Protein AF-0000000081695060 (afdb_homodimer)

Radius of gyration: 15.12 Å; Cα contacts (8 Å, |Δi|>4): 367; chains: 2; bounding box: 28×42×37 Å

Solvent-accessible surface area (backbone atoms only — not comparable to full-atom values): 8354 Å² total; per-residue (Å²): 98,77,45,79,75,47,73,43,48,51,70,69,57,50,51,49,51,51,51,44,47,52,51,22,60,74,72,33,92,47,41,36,54,25,12,39,47,41,23,50,52,42,26,71,74,68,47,67,38,38,29,17,38,20,30,68,44,68,18,58,27,72,67,58,44,89,59,32,32,40,31,33,26,57,56,77,37,33,38,40,40,32,26,33,86,98,78,43,80,75,47,72,42,46,50,70,69,57,49,52,50,52,50,51,42,48,53,51,21,60,75,73,33,91,46,42,36,55,24,12,38,49,40,23,50,52,43,25,70,74,68,48,68,36,39,30,16,39,20,30,66,42,69,17,58,27,73,69,58,45,89,61,32,30,40,32,33,25,56,56,76,37,35,38,39,41,32,27,34,86

Sequence (170 aa):
VTVIKNADMSEEMQQDSVECATQALEKYSIEKGMAAHIKKQFDKKYNPTWHCIVGRNFGSYVTHETKHFIYFYLGQLAILLFKSGVTVIKNADMSEEMQQDSVECATQALEKYSIEKGMAAHIKKQFDKKYNPTWHCIVGRNFGSYVTHETKHFIYFYLGQLAILLFKSG

InterPro domains:
  IPR001372 Dynein light chain, type 1/2 [PF01221] (3-84)
  IPR001372 Dynein light chain, type 1/2 [PTHR11886] (3-84)
  IPR001372 Dynein light chain, type 1/2 [SM01375] (1-84)
  IPR019763 Dynein light chain, type 1/2, conserved site [PS01239] (51-65)
  IPR037177 Dynein light chain superfamily [G3DSA:3.30.740.10] (1-85)
  IPR037177 Dynein light chain superfamily [SSF54648] (3-85)

pLDDT: mean 98.14, std 1.67, range [85.56, 98.94]

Foldseek 3Di:
DKFWPDFQADPVVVVVLVVLLVVLVVVDDDQVSSQVSSQVVCCVVVNDDKGKGKDQDDDDDDDADGNFWTWMDDVRMIMTMGHDD/DKFWPDFQADPVVVVVLVVLLVVLVVPDDDQVSSQVSSQVVCCVVVNDDKGKGKAQDDDDDDDADGNFWTWMDDDRMIMTMGHDD

Organism: Balaenoptera musculus (NCBI:txid9771)

Structure (mmCIF, N/CA/C/O backbone):
data_AF-0000000081695060-model_v1
#
loop_
_entity.id
_entity.type
_entity.pdbx_description
1 polymer 'Dynein light chain'
#
loop_
_atom_site.group_PDB
_atom_site.id
_atom_site.type_symbol
_atom_site.label_atom_id
_atom_site.label_alt_id
_atom_site.label_comp_id
_atom_site.label_asym_id
_atom_site.label_entity_id
_atom_site.label_seq_id
_atom_site.pdbx_PDB_ins_code
_atom_site.Cartn_x
_atom_site.Cartn_y
_atom_site.Cartn_z
_atom_site.occupancy
_atom_site.B_iso_or_equiv
_atom_site.auth_seq_id
_atom_site.auth_comp_id
_atom_site.auth_asym_id
_atom_site.auth_atom_id
_atom_site.pdbx_PDB_model_num
ATOM 1 N N . VAL A 1 1 ? 12.766 17.062 7.227 1 91.56 1 VAL A N 1
ATOM 2 C CA . VAL A 1 1 ? 12.109 17.938 6.254 1 91.56 1 VAL A CA 1
ATOM 3 C C . VAL A 1 1 ? 10.961 17.172 5.582 1 91.56 1 VAL A C 1
ATOM 5 O O . VAL A 1 1 ? 11.125 16.031 5.172 1 91.56 1 VAL A O 1
ATOM 8 N N . THR A 1 2 ? 9.828 17.812 5.605 1 97.62 2 THR A N 1
ATOM 9 C CA . THR A 1 2 ? 8.656 17.219 4.98 1 97.62 2 THR A CA 1
ATOM 10 C C . THR A 1 2 ? 8.5 17.703 3.545 1 97.62 2 THR A C 1
ATOM 12 O O . THR A 1 2 ? 8.578 18.906 3.281 1 97.62 2 THR A O 1
ATOM 15 N N . VAL A 1 3 ? 8.32 16.828 2.67 1 98 3 VAL A N 1
ATOM 16 C CA . VAL A 1 3 ? 8.039 17.156 1.277 1 98 3 VAL A CA 1
ATOM 17 C C . VAL A 1 3 ? 6.801 16.391 0.803 1 98 3 VAL A C 1
ATOM 19 O O . VAL A 1 3 ? 6.84 15.172 0.649 1 98 3 VAL A O 1
ATOM 22 N N . ILE A 1 4 ? 5.797 17.141 0.518 1 98.25 4 ILE A N 1
ATOM 23 C CA . ILE A 1 4 ? 4.594 16.516 -0.027 1 98.25 4 ILE A CA 1
ATOM 24 C C . ILE A 1 4 ? 4.738 16.359 -1.538 1 98.25 4 ILE A C 1
ATOM 26 O O . ILE A 1 4 ? 4.84 17.344 -2.271 1 98.25 4 ILE A O 1
ATOM 30 N N . LYS A 1 5 ? 4.797 15.109 -1.954 1 98.31 5 LYS A N 1
ATOM 31 C CA . LYS A 1 5 ? 4.977 14.828 -3.375 1 98.31 5 LYS A CA 1
ATOM 32 C C . LYS A 1 5 ? 3.645 14.875 -4.117 1 98.31 5 LYS A C 1
ATOM 34 O O . LYS A 1 5 ? 3.576 15.359 -5.246 1 98.31 5 LYS A O 1
ATOM 39 N N . ASN A 1 6 ? 2.617 14.305 -3.576 1 98.38 6 ASN A N 1
ATOM 40 C CA . ASN A 1 6 ? 1.271 14.297 -4.137 1 98.38 6 ASN A CA 1
ATOM 41 C C . ASN A 1 6 ? 0.207 14.25 -3.045 1 98.38 6 ASN A C 1
ATOM 43 O O . ASN A 1 6 ? 0.367 13.539 -2.049 1 98.38 6 ASN A O 1
ATOM 47 N N . ALA A 1 7 ? -0.835 15.086 -3.236 1 98.69 7 ALA A N 1
ATOM 48 C CA . ALA A 1 7 ? -1.932 15.07 -2.273 1 98.69 7 ALA A CA 1
ATOM 49 C C . ALA A 1 7 ? -3.264 15.375 -2.951 1 98.69 7 ALA A C 1
ATOM 51 O O . ALA A 1 7 ? -3.346 16.266 -3.801 1 98.69 7 ALA A O 1
ATOM 52 N N . ASP A 1 8 ? -4.25 14.562 -2.773 1 98.81 8 ASP A N 1
ATOM 53 C CA . ASP A 1 8 ? -5.676 14.836 -2.914 1 98.81 8 ASP A CA 1
ATOM 54 C C . ASP A 1 8 ? -6.387 14.75 -1.564 1 98.81 8 ASP A C 1
ATOM 56 O O . ASP A 1 8 ? -7.027 13.742 -1.257 1 98.81 8 ASP A O 1
ATOM 60 N N . MET A 1 9 ? -6.227 15.789 -0.859 1 98.5 9 MET A N 1
ATOM 61 C CA . MET A 1 9 ? -6.586 15.805 0.556 1 98.5 9 MET A CA 1
ATOM 62 C C . MET A 1 9 ? -6.68 17.234 1.081 1 98.5 9 MET A C 1
ATOM 64 O O . MET A 1 9 ? -5.953 18.125 0.621 1 98.5 9 MET A O 1
ATOM 68 N N . SER A 1 10 ? -7.535 17.516 2.021 1 98.56 10 SER A N 1
ATOM 69 C CA . SER A 1 10 ? -7.613 18.844 2.598 1 98.56 10 SER A CA 1
ATOM 70 C C . SER A 1 10 ? -6.309 19.234 3.287 1 98.56 10 SER A C 1
ATOM 72 O O . SER A 1 10 ? -5.559 18.359 3.738 1 98.56 10 SER A O 1
ATOM 74 N N . GLU A 1 11 ? -6.051 20.547 3.396 1 98.19 11 GLU A N 1
ATOM 75 C CA . GLU A 1 11 ? -4.848 21.031 4.066 1 98.19 11 GLU A CA 1
ATOM 76 C C . GLU A 1 11 ? -4.809 20.578 5.523 1 98.19 11 GLU A C 1
ATOM 78 O O . GLU A 1 11 ? -3.746 20.234 6.043 1 98.19 11 GLU A O 1
ATOM 83 N N . GLU A 1 12 ? -5.887 20.672 6.117 1 98.12 12 GLU A N 1
ATOM 84 C CA . GLU A 1 12 ? -5.969 20.25 7.508 1 98.12 12 GLU A CA 1
ATOM 85 C C . GLU A 1 12 ? -5.602 18.781 7.656 1 98.12 12 GLU A C 1
ATOM 87 O O . GLU A 1 12 ? -4.832 18.406 8.547 1 98.12 12 GLU A O 1
ATOM 92 N N . MET A 1 13 ? -6.125 17.922 6.848 1 98.62 13 MET A N 1
ATOM 93 C CA . MET A 1 13 ? -5.852 16.5 6.898 1 98.62 13 MET A CA 1
ATOM 94 C C . MET A 1 13 ? -4.402 16.203 6.527 1 98.62 13 MET A C 1
ATOM 96 O O . MET A 1 13 ? -3.789 15.281 7.07 1 98.62 13 MET A O 1
ATOM 100 N N . GLN A 1 14 ? -3.844 16.969 5.613 1 98.81 14 GLN A N 1
ATOM 101 C CA . GLN A 1 14 ? -2.43 16.828 5.281 1 98.81 14 GLN A CA 1
ATOM 102 C C . GLN A 1 14 ? -1.549 17.109 6.496 1 98.81 14 GLN A C 1
ATOM 104 O O . GLN A 1 14 ? -0.618 16.344 6.777 1 98.81 14 GLN A O 1
ATOM 109 N N . GLN A 1 15 ? -1.879 18.172 7.176 1 98.62 15 GLN A N 1
ATOM 110 C CA . GLN A 1 15 ? -1.11 18.5 8.367 1 98.62 15 GLN A CA 1
ATOM 111 C C . GLN A 1 15 ? -1.22 17.406 9.414 1 98.62 15 GLN A C 1
ATOM 113 O O . GLN A 1 15 ? -0.231 17.047 10.062 1 98.62 15 GLN A O 1
ATOM 118 N N . ASP A 1 16 ? -2.383 16.922 9.555 1 98.75 16 ASP A N 1
ATOM 119 C CA . ASP A 1 16 ? -2.59 15.805 10.484 1 98.75 16 ASP A CA 1
ATOM 120 C C . ASP A 1 16 ? -1.774 14.586 10.062 1 98.75 16 ASP A C 1
ATOM 122 O O . ASP A 1 16 ? -1.247 13.867 10.914 1 98.75 16 ASP A O 1
ATOM 126 N N . SER A 1 17 ? -1.706 14.273 8.766 1 98.88 17 SER A N 1
ATOM 127 C CA . SER A 1 17 ? -0.93 13.148 8.258 1 98.88 17 SER A CA 1
ATOM 128 C C . SER A 1 17 ? 0.549 13.297 8.602 1 98.88 17 SER A C 1
ATOM 130 O O . SER A 1 17 ? 1.186 12.336 9.047 1 98.88 17 SER A O 1
ATOM 132 N N . VAL A 1 18 ? 1.022 14.523 8.414 1 98.81 18 VAL A N 1
ATOM 133 C CA . VAL A 1 18 ? 2.434 14.789 8.672 1 98.81 18 VAL A CA 1
ATOM 134 C C . VAL A 1 18 ? 2.707 14.68 10.172 1 98.81 18 VAL A C 1
ATOM 136 O O . VAL A 1 18 ? 3.711 14.094 10.586 1 98.81 18 VAL A O 1
ATOM 139 N N . GLU A 1 19 ? 1.856 15.219 10.906 1 98.69 19 GLU A N 1
ATOM 140 C CA . GLU A 1 19 ? 2.025 15.148 12.359 1 98.69 19 GLU A CA 1
ATOM 141 C C . GLU A 1 19 ? 1.979 13.711 12.852 1 98.69 19 GLU A C 1
ATOM 143 O O . GLU A 1 19 ? 2.793 13.305 13.688 1 98.69 19 GLU A O 1
ATOM 148 N N . CYS A 1 20 ? 1.029 12.969 12.422 1 98.69 20 CYS A N 1
ATOM 149 C CA . CYS A 1 20 ? 0.903 11.57 12.812 1 98.69 20 CYS A CA 1
ATOM 150 C C . CYS A 1 20 ? 2.137 10.773 12.398 1 98.69 20 CYS A C 1
ATOM 152 O O . CYS A 1 20 ? 2.613 9.922 13.156 1 98.69 20 CYS A O 1
ATOM 154 N N . ALA A 1 21 ? 2.641 11.023 11.203 1 98.75 21 ALA A N 1
ATOM 155 C CA . ALA A 1 21 ? 3.836 10.336 10.719 1 98.75 21 ALA A CA 1
ATOM 156 C C . ALA A 1 21 ? 5.055 10.695 11.562 1 98.75 21 ALA A C 1
ATOM 158 O O . ALA A 1 21 ? 5.898 9.844 11.836 1 98.75 21 ALA A O 1
ATOM 159 N N . THR A 1 22 ? 5.105 11.969 11.93 1 98.69 22 THR A N 1
ATOM 160 C CA . THR A 1 22 ? 6.199 12.414 12.789 1 98.69 22 THR A CA 1
ATOM 161 C C . THR A 1 22 ? 6.168 11.695 14.133 1 98.69 22 THR A C 1
ATOM 163 O O . THR A 1 22 ? 7.203 11.242 14.625 1 98.69 22 THR A O 1
ATOM 166 N N . GLN A 1 23 ? 5.004 11.547 14.664 1 98.62 23 GLN A N 1
ATOM 167 C CA . GLN A 1 23 ? 4.84 10.805 15.906 1 98.62 23 GLN A CA 1
ATOM 168 C C . GLN A 1 23 ? 5.258 9.344 15.727 1 98.62 23 GLN A C 1
ATOM 170 O O . GLN A 1 23 ? 5.93 8.781 16.594 1 98.62 23 GLN A O 1
ATOM 175 N N . ALA A 1 24 ? 4.852 8.734 14.68 1 98.56 24 ALA A N 1
ATOM 176 C CA . ALA A 1 24 ? 5.191 7.336 14.414 1 98.56 24 ALA A CA 1
ATOM 177 C C . ALA A 1 24 ? 6.699 7.148 14.312 1 98.56 24 ALA A C 1
ATOM 179 O O . ALA A 1 24 ? 7.246 6.168 14.828 1 98.56 24 ALA A O 1
ATOM 180 N N . LEU A 1 25 ? 7.367 8.078 13.641 1 97.12 25 LEU A N 1
ATOM 181 C CA . LEU A 1 25 ? 8.812 8.008 13.469 1 97.12 25 LEU A CA 1
ATOM 182 C C . LEU A 1 25 ? 9.523 8.07 14.82 1 97.12 25 LEU A C 1
ATOM 184 O O . LEU A 1 25 ? 10.562 7.434 15.008 1 97.12 25 LEU A O 1
ATOM 188 N N . GLU A 1 26 ? 8.992 8.828 15.688 1 97.31 26 GLU A N 1
ATOM 189 C CA . GLU A 1 26 ? 9.586 8.984 17.016 1 97.31 26 GLU A CA 1
ATOM 190 C C . GLU A 1 26 ? 9.328 7.762 17.891 1 97.31 26 GLU A C 1
ATOM 192 O O . GLU A 1 26 ? 10.141 7.418 18.75 1 97.31 26 GLU A O 1
ATOM 197 N N . LYS A 1 27 ? 8.281 7.078 17.609 1 98 27 LYS A N 1
ATOM 198 C CA . LYS A 1 27 ? 7.816 6.039 18.516 1 98 27 LYS A CA 1
ATOM 199 C C . LYS A 1 27 ? 8.242 4.656 18.031 1 98 27 LYS A C 1
ATOM 201 O O . LYS A 1 27 ? 8.453 3.75 18.844 1 98 27 LYS A O 1
ATOM 206 N N . TYR A 1 28 ? 8.352 4.473 16.75 1 97.88 28 TYR A N 1
ATOM 207 C CA . TYR A 1 28 ? 8.586 3.143 16.203 1 97.88 28 TYR A CA 1
ATOM 208 C C . TYR A 1 28 ? 9.875 3.107 15.391 1 97.88 28 TYR A C 1
ATOM 210 O O . TYR A 1 28 ? 10.188 4.055 14.664 1 97.88 28 TYR A O 1
ATOM 218 N N . SER A 1 29 ? 10.516 2.004 15.484 1 96.69 29 SER A N 1
ATOM 219 C CA . SER A 1 29 ? 11.773 1.841 14.758 1 96.69 29 SER A CA 1
ATOM 220 C C . SER A 1 29 ? 11.547 1.147 13.414 1 96.69 29 SER A C 1
ATOM 222 O O . SER A 1 29 ? 12.32 1.338 12.477 1 96.69 29 SER A O 1
ATOM 224 N N . ILE A 1 30 ? 10.5 0.367 13.367 1 96.94 30 ILE A N 1
ATOM 225 C CA . ILE A 1 30 ? 10.266 -0.422 12.164 1 96.94 30 ILE A CA 1
ATOM 226 C C . ILE A 1 30 ? 9.156 0.225 11.336 1 96.94 30 ILE A C 1
ATOM 228 O O . ILE A 1 30 ? 8.172 0.721 11.883 1 96.94 30 ILE A O 1
ATOM 232 N N . GLU A 1 31 ? 9.336 0.143 10.047 1 98.25 31 GLU A N 1
ATOM 233 C CA . GLU A 1 31 ? 8.406 0.776 9.117 1 98.25 31 GLU A CA 1
ATOM 234 C C . GLU A 1 31 ? 6.992 0.221 9.289 1 98.25 31 GLU A C 1
ATOM 236 O O . GLU A 1 31 ? 6.016 0.97 9.234 1 98.25 31 GLU A O 1
ATOM 241 N N . LYS A 1 32 ? 6.891 -1.052 9.484 1 98.06 32 LYS A N 1
ATOM 242 C CA . LYS A 1 32 ? 5.582 -1.669 9.664 1 98.06 32 LYS A CA 1
ATOM 243 C C . LYS A 1 32 ? 4.867 -1.092 10.883 1 98.06 32 LYS A C 1
ATOM 245 O O . LYS A 1 32 ? 3.652 -0.885 10.859 1 98.06 32 LYS A O 1
ATOM 250 N N . GLY A 1 33 ? 5.562 -0.924 11.891 1 98.62 33 GLY A N 1
ATOM 251 C CA . GLY A 1 33 ? 4.988 -0.32 13.086 1 98.62 33 GLY A CA 1
ATOM 252 C C . GLY A 1 33 ? 4.531 1.109 12.867 1 98.62 33 GLY A C 1
ATOM 253 O O . GLY A 1 33 ? 3.477 1.512 13.367 1 98.62 33 GLY A O 1
ATOM 254 N N . MET A 1 34 ? 5.328 1.861 12.172 1 98.75 34 MET A N 1
ATOM 255 C CA . MET A 1 34 ? 4.957 3.234 11.844 1 98.75 34 MET A CA 1
ATOM 256 C C . MET A 1 34 ? 3.67 3.266 11.023 1 98.75 34 MET A C 1
ATOM 258 O O . MET A 1 34 ? 2.744 4.016 11.352 1 98.75 34 MET A O 1
ATOM 262 N N . ALA A 1 35 ? 3.633 2.412 10.031 1 98.94 35 ALA A N 1
ATOM 263 C CA . ALA A 1 35 ? 2.453 2.332 9.172 1 98.94 35 ALA A CA 1
ATOM 264 C C . ALA A 1 35 ? 1.211 1.964 9.977 1 98.94 35 ALA A C 1
ATOM 266 O O . ALA A 1 35 ? 0.136 2.529 9.766 1 98.94 35 ALA A O 1
ATOM 267 N N . ALA A 1 36 ? 1.391 1.076 10.883 1 98.88 36 ALA A N 1
ATOM 268 C CA . ALA A 1 36 ? 0.275 0.645 11.719 1 98.88 36 ALA A CA 1
ATOM 269 C C . ALA A 1 36 ? -0.261 1.803 12.555 1 98.88 36 ALA A C 1
ATOM 271 O O . ALA A 1 36 ? -1.475 1.994 12.656 1 98.88 36 ALA A O 1
ATOM 272 N N . HIS A 1 37 ? 0.613 2.525 13.062 1 98.81 37 HIS A N 1
ATOM 273 C CA . HIS A 1 37 ? 0.221 3.658 13.891 1 98.81 37 HIS A CA 1
ATOM 274 C C . HIS A 1 37 ? -0.575 4.684 13.094 1 98.81 37 HIS A C 1
ATOM 276 O O . HIS A 1 37 ? -1.652 5.105 13.516 1 98.81 37 HIS A O 1
ATOM 282 N N . ILE A 1 38 ? -0.056 5.039 11.953 1 98.88 38 ILE A N 1
ATOM 283 C CA . ILE A 1 38 ? -0.678 6.062 11.117 1 98.88 38 ILE A CA 1
ATOM 284 C C . ILE A 1 38 ? -2.053 5.586 10.656 1 98.88 38 ILE A C 1
ATOM 286 O O . ILE A 1 38 ? -3.039 6.316 10.766 1 98.88 38 ILE A O 1
ATOM 290 N N . LYS A 1 39 ? -2.084 4.379 10.141 1 98.88 39 LYS A N 1
ATOM 291 C CA . LYS A 1 39 ? -3.33 3.811 9.633 1 98.88 39 LYS A CA 1
ATOM 292 C C . LYS A 1 39 ? -4.398 3.771 10.719 1 98.88 39 LYS A C 1
ATOM 294 O O . LYS A 1 39 ? -5.547 4.16 10.477 1 98.88 39 LYS A O 1
ATOM 299 N N . LYS A 1 40 ? -4.039 3.354 11.875 1 98.75 40 LYS A N 1
ATOM 300 C CA . LYS A 1 40 ? -4.996 3.225 12.969 1 98.75 40 LYS A CA 1
ATOM 301 C C . LYS A 1 40 ? -5.477 4.594 13.445 1 98.75 40 LYS A C 1
ATOM 303 O O . LYS A 1 40 ? -6.664 4.773 13.734 1 98.75 40 LYS A O 1
ATOM 308 N N . GLN A 1 41 ? -4.625 5.547 13.539 1 98.88 41 GLN A N 1
ATOM 309 C CA . GLN A 1 41 ? -5.016 6.895 13.945 1 98.88 41 GLN A CA 1
ATOM 310 C C . GLN A 1 41 ? -6.004 7.5 12.953 1 98.88 41 GLN A C 1
ATOM 312 O O . GLN A 1 41 ? -6.973 8.156 13.352 1 98.88 41 GLN A O 1
ATOM 317 N N . PHE A 1 42 ? -5.793 7.211 11.742 1 98.88 42 PHE A N 1
ATOM 318 C CA . PHE A 1 42 ? -6.664 7.801 10.734 1 98.88 42 PHE A CA 1
ATOM 319 C C . PHE A 1 42 ? -7.992 7.055 10.664 1 98.88 42 PHE A C 1
ATOM 321 O O . PHE A 1 42 ? -9.039 7.656 10.414 1 98.88 42 PHE A O 1
ATOM 328 N N . ASP A 1 43 ? -7.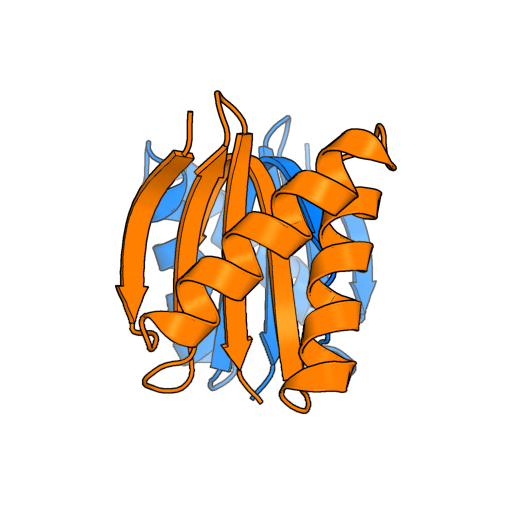918 5.789 10.867 1 98.75 43 ASP A N 1
ATOM 329 C CA . ASP A 1 43 ? -9.18 5.066 10.992 1 98.75 43 ASP A CA 1
ATOM 330 C C . ASP A 1 43 ? -10.031 5.637 12.125 1 98.75 43 ASP A C 1
ATOM 332 O O . ASP A 1 43 ? -11.242 5.789 11.977 1 98.75 43 ASP A O 1
ATOM 336 N N . LYS A 1 44 ? -9.398 5.898 13.18 1 98.69 44 LYS A N 1
ATOM 337 C CA . LYS A 1 44 ? -10.102 6.391 14.367 1 98.69 44 LYS A CA 1
ATOM 338 C C . LYS A 1 44 ? -10.633 7.801 14.141 1 98.69 44 LYS A C 1
ATOM 340 O O . LYS A 1 44 ? -11.789 8.094 14.453 1 98.69 44 LYS A O 1
ATOM 345 N N . LYS A 1 45 ? -9.906 8.648 13.523 1 98.38 45 LYS A N 1
ATOM 346 C CA . LYS A 1 45 ? -10.242 10.07 13.438 1 98.38 45 LYS A CA 1
ATOM 347 C C . LYS A 1 45 ? -11.117 10.352 12.219 1 98.38 45 LYS A C 1
ATOM 349 O O . L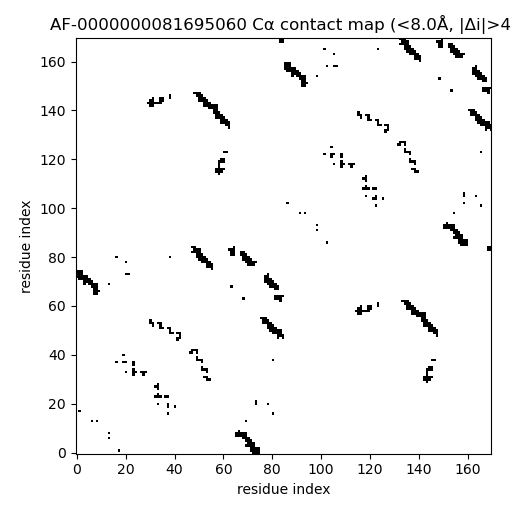YS A 1 45 ? -12 11.211 12.266 1 98.38 45 LYS A O 1
ATOM 354 N N . TYR A 1 46 ? -10.82 9.648 11.18 1 98.19 46 TYR A N 1
ATOM 355 C CA . TYR A 1 46 ? -11.461 10 9.914 1 98.19 46 TYR A CA 1
ATOM 356 C C . TYR A 1 46 ? -12.258 8.82 9.367 1 98.19 46 TYR A C 1
ATOM 358 O O . TYR A 1 46 ? -12.594 8.789 8.18 1 98.19 46 TYR A O 1
ATOM 366 N N . ASN A 1 47 ? -12.57 7.82 10.141 1 98.12 47 ASN A N 1
ATOM 367 C CA . ASN A 1 47 ? -13.359 6.645 9.797 1 98.12 47 ASN A CA 1
ATOM 368 C C . ASN A 1 47 ? -12.609 5.719 8.844 1 98.12 47 ASN A C 1
ATOM 370 O O . ASN A 1 47 ? -11.859 6.184 7.984 1 98.12 47 ASN A O 1
ATOM 374 N N . PRO A 1 48 ? -12.867 4.5 8.867 1 97.94 48 PRO A N 1
ATOM 375 C CA . PRO A 1 48 ? -12.242 3.541 7.953 1 97.94 48 PRO A CA 1
ATOM 376 C C . PRO A 1 48 ? -12.711 3.709 6.512 1 97.94 48 PRO A C 1
ATOM 378 O O . PRO A 1 48 ? -13.758 4.316 6.266 1 97.94 48 PRO A O 1
ATOM 381 N N . THR A 1 49 ? -11.961 3.238 5.617 1 98.38 49 THR A N 1
ATOM 382 C CA . THR A 1 49 ? -10.852 2.305 5.773 1 98.38 49 THR A CA 1
ATOM 383 C C . THR A 1 49 ? -9.578 2.875 5.16 1 98.38 49 THR A C 1
ATOM 385 O O . THR A 1 49 ? -9.531 3.158 3.959 1 98.38 49 THR A O 1
ATOM 388 N N . TRP A 1 50 ? -8.578 3.189 5.902 1 98.94 50 TRP A N 1
ATOM 389 C CA . TRP A 1 50 ? -7.297 3.742 5.469 1 98.94 50 TRP A CA 1
ATOM 390 C C . TRP A 1 50 ? -6.262 2.639 5.281 1 98.94 50 TRP A C 1
ATOM 392 O O . TRP A 1 50 ? -6.391 1.555 5.855 1 98.94 50 TRP A O 1
ATOM 402 N N . HIS A 1 51 ? -5.207 2.885 4.461 1 98.94 51 HIS A N 1
ATOM 403 C CA . HIS A 1 51 ? -4.023 2.064 4.223 1 98.94 51 HIS A CA 1
ATOM 404 C C . HIS A 1 51 ? -2.752 2.904 4.262 1 98.94 51 HIS A C 1
ATOM 406 O O . HIS A 1 51 ? -2.734 4.035 3.77 1 98.94 51 HIS A O 1
ATOM 412 N N . CYS A 1 52 ? -1.757 2.4 4.824 1 98.94 52 CYS A N 1
ATOM 413 C CA . CYS A 1 52 ? -0.524 3.172 4.93 1 98.94 52 CYS A CA 1
ATOM 414 C C . CYS A 1 52 ? 0.687 2.318 4.57 1 98.94 52 CYS A C 1
ATOM 416 O O . CYS A 1 52 ? 0.784 1.164 4.988 1 98.94 52 CYS A O 1
ATOM 418 N N . ILE A 1 53 ? 1.495 2.824 3.76 1 98.94 53 ILE A N 1
ATOM 419 C CA . ILE A 1 53 ? 2.795 2.26 3.41 1 98.94 53 ILE A CA 1
ATOM 420 C C . ILE A 1 53 ? 3.904 3.219 3.832 1 98.94 53 ILE A C 1
ATOM 422 O O . ILE A 1 53 ? 3.824 4.422 3.574 1 98.94 53 ILE A O 1
ATOM 426 N N . VAL A 1 54 ? 4.918 2.736 4.496 1 98.88 54 VAL A N 1
ATOM 427 C CA . VAL A 1 54 ? 6.082 3.508 4.926 1 98.88 54 VAL A CA 1
ATOM 428 C C . VAL A 1 54 ? 7.359 2.824 4.441 1 98.88 54 VAL A C 1
ATOM 430 O O . VAL A 1 54 ? 7.539 1.62 4.637 1 98.88 54 VAL A O 1
ATOM 433 N N . GLY A 1 55 ? 8.234 3.635 3.762 1 98.31 55 GLY A N 1
ATOM 434 C CA . GLY A 1 55 ? 9.477 3.004 3.338 1 98.31 55 GLY A CA 1
ATOM 435 C C . GLY A 1 55 ? 10.383 3.934 2.551 1 98.31 55 GLY A C 1
ATOM 436 O O . GLY A 1 55 ? 10.109 5.133 2.445 1 98.31 55 GLY A O 1
ATOM 437 N N . ARG A 1 56 ? 11.555 3.5 2.016 1 96.75 56 ARG A N 1
ATOM 438 C CA . ARG A 1 56 ? 12.555 4.305 1.33 1 96.75 56 ARG A CA 1
ATOM 439 C C . ARG A 1 56 ? 12.633 3.943 -0.15 1 96.75 56 ARG A C 1
ATOM 441 O O . ARG A 1 56 ? 13.023 4.77 -0.976 1 96.75 56 ARG A O 1
ATOM 448 N N . ASN A 1 57 ? 12.242 2.775 -0.586 1 95.81 57 ASN A N 1
ATOM 449 C CA . ASN A 1 57 ? 12.375 2.332 -1.97 1 95.81 57 ASN A CA 1
ATOM 450 C C . ASN A 1 57 ? 11.188 1.475 -2.396 1 95.81 57 ASN A C 1
ATOM 452 O O . ASN A 1 57 ? 11.289 0.247 -2.445 1 95.81 57 ASN A O 1
ATOM 456 N N . PHE A 1 58 ? 10.141 2.287 -2.783 1 98.38 58 PHE A N 1
ATOM 457 C CA . PHE A 1 58 ? 8.992 1.549 -3.285 1 98.38 58 PHE A CA 1
ATOM 458 C C . PHE A 1 58 ? 8.203 2.385 -4.289 1 98.38 58 PHE A C 1
ATOM 460 O O . PHE A 1 58 ? 8.312 3.613 -4.301 1 98.38 58 PHE A O 1
ATOM 467 N N . GLY A 1 59 ? 7.512 1.751 -5.125 1 98.38 59 GLY A N 1
ATOM 468 C CA . GLY A 1 59 ? 6.477 2.305 -5.98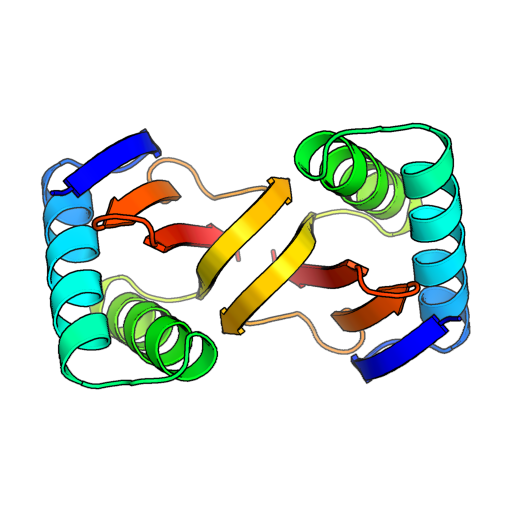 1 98.38 59 GLY A CA 1
ATOM 469 C C . GLY A 1 59 ? 5.102 1.725 -5.703 1 98.38 59 GLY A C 1
ATOM 470 O O . GLY A 1 59 ? 4.984 0.612 -5.188 1 98.38 59 GLY A O 1
ATOM 471 N N . SER A 1 60 ? 4.125 2.553 -6.031 1 98.81 60 SER A N 1
ATOM 472 C CA . SER A 1 60 ? 2.764 2.139 -5.711 1 98.81 60 SER A CA 1
ATOM 473 C C . SER A 1 60 ? 1.794 2.521 -6.82 1 98.81 60 SER A C 1
ATOM 475 O O . SER A 1 60 ? 2.062 3.441 -7.598 1 98.81 60 SER A O 1
ATOM 477 N N . TYR A 1 61 ? 0.835 1.788 -6.961 1 98.81 61 TYR A N 1
ATOM 478 C CA . TYR A 1 61 ? -0.327 2.131 -7.773 1 98.81 61 TYR A CA 1
ATOM 479 C C . TYR A 1 61 ? -1.619 1.715 -7.078 1 98.81 61 TYR A C 1
ATOM 481 O O . TYR A 1 61 ? -1.895 0.521 -6.93 1 98.81 61 TYR A O 1
ATOM 489 N N . VAL A 1 62 ? -2.33 2.771 -6.605 1 98.81 62 VAL A N 1
ATOM 490 C CA . VAL A 1 62 ? -3.504 2.502 -5.785 1 98.81 62 VAL A CA 1
ATOM 491 C C . VAL A 1 62 ? -4.684 3.334 -6.277 1 98.81 62 VAL A C 1
ATOM 493 O O . VAL A 1 62 ? -4.5 4.324 -6.992 1 98.81 62 VAL A O 1
ATOM 496 N N . THR A 1 63 ? -5.895 2.873 -6 1 98.69 63 THR A N 1
ATOM 497 C CA . THR A 1 63 ? -7.113 3.65 -6.176 1 98.69 63 THR A CA 1
ATOM 498 C C . THR A 1 63 ? -7.613 4.188 -4.84 1 98.69 63 THR A C 1
ATOM 500 O O . THR A 1 63 ? -7.758 3.432 -3.875 1 98.69 63 THR A O 1
ATOM 503 N N . HIS A 1 64 ? -7.77 5.469 -4.766 1 98.38 64 HIS A N 1
ATOM 504 C CA . HIS A 1 64 ? -8.195 6.062 -3.504 1 98.38 64 HIS A CA 1
ATOM 505 C C . HIS A 1 64 ? -9.508 6.82 -3.664 1 98.38 64 HIS A C 1
ATOM 507 O O . HIS A 1 64 ? -9.875 7.207 -4.777 1 98.38 64 HIS A O 1
ATOM 513 N N . GLU A 1 65 ? -10.25 6.934 -2.602 1 97.94 65 GLU A N 1
ATOM 514 C CA . GLU A 1 65 ? -11.398 7.836 -2.557 1 97.94 65 GLU A CA 1
ATOM 515 C C . GLU A 1 65 ? -10.961 9.289 -2.717 1 97.94 65 GLU A C 1
ATOM 517 O O . GLU A 1 65 ? -9.922 9.695 -2.189 1 97.94 65 GLU A O 1
ATOM 522 N N . THR A 1 66 ? -11.773 10.031 -3.404 1 98.19 66 THR A N 1
ATOM 523 C CA . THR A 1 66 ? -11.492 11.445 -3.617 1 98.19 66 THR A CA 1
ATOM 524 C C . THR A 1 66 ? -11.289 12.164 -2.287 1 98.19 66 THR A C 1
ATOM 526 O O . THR A 1 66 ? -12.016 11.914 -1.323 1 98.19 66 THR A O 1
ATOM 529 N N . LYS A 1 67 ? -10.219 13.055 -2.219 1 98.31 67 LYS A N 1
ATOM 530 C CA . LYS A 1 67 ? -9.867 13.922 -1.099 1 98.31 67 LYS A CA 1
ATOM 531 C C . LYS A 1 67 ? -9.312 13.117 0.072 1 98.31 67 LYS A C 1
ATOM 533 O O . LYS A 1 67 ? -9.266 13.609 1.202 1 98.31 67 LYS A O 1
ATOM 538 N N . HIS A 1 68 ? -8.852 11.844 -0.18 1 98.75 68 HIS A N 1
ATOM 539 C CA . HIS A 1 68 ? -8.32 11 0.884 1 98.75 68 HIS A CA 1
ATOM 540 C C . HIS A 1 68 ? -7.055 10.281 0.431 1 98.75 68 HIS A C 1
ATOM 542 O O . HIS A 1 68 ? -6.941 9.062 0.581 1 98.75 68 HIS A O 1
ATOM 548 N N . PHE A 1 69 ? -6.141 11.086 -0.025 1 98.94 69 PHE A N 1
ATOM 549 C CA . PHE A 1 69 ? -4.875 10.547 -0.509 1 98.94 69 PHE A CA 1
ATOM 550 C C . PHE A 1 69 ? -3.73 11.508 -0.227 1 98.94 69 PHE A C 1
ATOM 552 O O . PHE A 1 69 ? -3.832 12.703 -0.515 1 98.94 69 PHE A O 1
ATOM 559 N N . ILE A 1 70 ? -2.615 10.93 0.273 1 98.94 70 ILE A N 1
ATOM 560 C CA . ILE A 1 70 ? -1.412 11.75 0.381 1 98.94 70 ILE A CA 1
ATOM 561 C C . ILE A 1 70 ? -0.174 10.859 0.276 1 98.94 70 ILE A C 1
ATOM 563 O O . ILE A 1 70 ? -0.158 9.742 0.796 1 98.94 70 ILE A O 1
ATOM 567 N N . TYR A 1 71 ? 0.806 11.344 -0.453 1 98.88 71 TYR A N 1
ATOM 568 C CA . TYR A 1 71 ? 2.137 10.766 -0.594 1 98.88 71 TYR A CA 1
ATOM 569 C C . TYR A 1 71 ? 3.217 11.805 -0.296 1 98.88 71 TYR A C 1
ATOM 571 O O . TYR A 1 71 ? 3.309 12.828 -0.975 1 98.88 71 TYR A O 1
ATOM 579 N N . PHE A 1 72 ? 3.998 11.516 0.737 1 98.88 72 PHE A N 1
ATOM 580 C CA . PHE A 1 72 ? 4.973 12.531 1.129 1 98.88 72 PHE A CA 1
ATOM 581 C C . PHE A 1 72 ? 6.207 11.883 1.749 1 98.88 72 PHE A C 1
ATOM 583 O O . PHE A 1 72 ? 6.195 10.688 2.059 1 98.88 72 PHE A O 1
ATOM 590 N N . TYR A 1 73 ? 7.277 12.727 1.867 1 98.5 73 TYR A N 1
ATOM 591 C CA . TYR A 1 73 ? 8.516 12.305 2.504 1 98.5 73 TYR A CA 1
ATOM 592 C C . TYR A 1 73 ? 8.719 13.016 3.84 1 98.5 73 TYR A C 1
ATOM 594 O O . TYR A 1 73 ? 8.43 14.203 3.965 1 98.5 73 TYR A O 1
ATOM 602 N N . LEU A 1 74 ? 9.109 12.289 4.824 1 97.62 74 LEU A N 1
ATOM 603 C CA . LEU A 1 74 ? 9.734 12.805 6.039 1 97.62 74 LEU A CA 1
ATOM 604 C C . LEU A 1 74 ? 11.219 12.461 6.074 1 97.62 74 LEU A C 1
ATOM 606 O O . LEU A 1 74 ? 11.594 11.344 6.441 1 97.62 74 LEU A O 1
ATOM 610 N N . GLY A 1 75 ? 12.016 13.469 5.766 1 96.25 75 GLY A N 1
ATOM 611 C CA . GLY A 1 75 ? 13.383 13.109 5.43 1 96.25 75 GLY A CA 1
ATOM 612 C C . GLY A 1 75 ? 13.477 12.188 4.227 1 96.25 75 GLY A C 1
ATOM 613 O O . GLY A 1 75 ? 12.953 12.492 3.156 1 96.25 75 GLY A O 1
ATOM 614 N N . GLN A 1 76 ? 14.125 10.992 4.484 1 96.38 76 GLN A N 1
ATOM 615 C CA . GLN A 1 76 ? 14.273 10.039 3.389 1 96.38 76 GLN A CA 1
ATOM 616 C C . GLN A 1 76 ? 13.164 8.992 3.412 1 96.38 76 GLN A C 1
ATOM 618 O O . GLN A 1 76 ? 13.094 8.141 2.525 1 96.38 76 GLN A O 1
ATOM 623 N N . LEU A 1 77 ? 12.328 9.102 4.379 1 97.56 77 LEU A N 1
ATOM 624 C CA . LEU A 1 77 ? 11.25 8.133 4.531 1 97.56 77 LEU A CA 1
ATOM 625 C C . LEU A 1 77 ? 10.008 8.562 3.76 1 97.56 77 LEU A C 1
ATOM 627 O O . LEU A 1 77 ? 9.523 9.68 3.938 1 97.56 77 LEU A O 1
ATOM 631 N N . ALA A 1 78 ? 9.57 7.68 2.883 1 98.56 78 ALA A N 1
ATOM 632 C CA . ALA A 1 78 ? 8.352 7.945 2.125 1 98.56 78 ALA A CA 1
ATOM 633 C C . ALA A 1 78 ? 7.129 7.371 2.836 1 98.56 78 ALA A C 1
ATOM 635 O O . ALA A 1 78 ? 7.18 6.27 3.385 1 98.56 78 ALA A O 1
ATOM 636 N N . ILE A 1 79 ? 5.977 8.102 2.816 1 98.88 79 ILE A N 1
ATOM 637 C CA . ILE A 1 79 ? 4.715 7.68 3.416 1 98.88 79 ILE A CA 1
ATOM 638 C C . ILE A 1 79 ? 3.592 7.793 2.389 1 98.88 79 ILE A C 1
ATOM 640 O O . ILE A 1 79 ? 3.381 8.859 1.81 1 98.88 79 ILE A O 1
ATOM 644 N N . LEU A 1 80 ? 2.916 6.695 2.166 1 98.94 80 LEU A N 1
ATOM 645 C CA . LEU A 1 80 ? 1.691 6.645 1.376 1 98.94 80 LEU A CA 1
ATOM 646 C C . LEU A 1 80 ? 0.484 6.355 2.262 1 98.94 80 LEU A C 1
ATOM 648 O O . LEU A 1 80 ? 0.446 5.332 2.949 1 98.94 80 LEU A O 1
ATOM 652 N N . LEU A 1 81 ? -0.426 7.262 2.287 1 98.94 81 LEU A N 1
ATOM 653 C CA . LEU A 1 81 ? -1.644 7.164 3.084 1 98.94 81 LEU A CA 1
ATOM 654 C C . LEU A 1 81 ? -2.873 7.48 2.238 1 98.94 81 LEU A C 1
ATOM 656 O O . LEU A 1 81 ? -2.93 8.523 1.583 1 98.94 81 LEU A O 1
ATOM 660 N N . PHE A 1 82 ? -3.814 6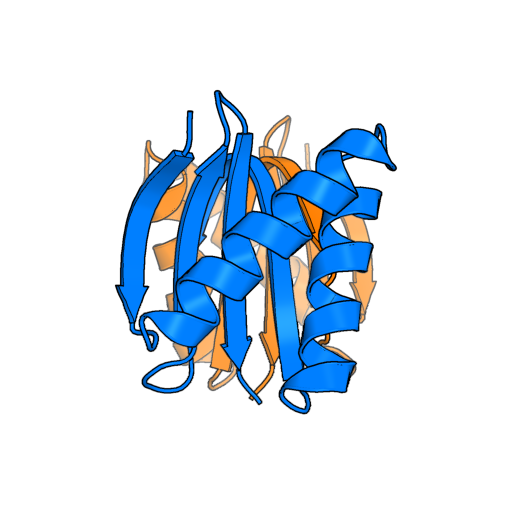.453 2.271 1 98.94 82 PHE A N 1
ATOM 661 C CA . PHE A 1 82 ? -4.992 6.699 1.449 1 98.94 82 PHE A CA 1
ATOM 662 C C . PHE A 1 82 ? -6.176 5.871 1.936 1 98.94 82 PHE A C 1
ATOM 664 O O . PHE A 1 82 ? -5.996 4.879 2.645 1 98.94 82 PHE A O 1
ATOM 671 N N . LYS A 1 83 ? -7.348 6.414 1.59 1 98.56 83 LYS A N 1
ATOM 672 C CA . LYS A 1 83 ? -8.586 5.695 1.879 1 98.56 83 LYS A CA 1
ATOM 673 C C . LYS A 1 83 ? -9.102 4.973 0.639 1 98.56 83 LYS A C 1
ATOM 675 O O . LYS A 1 83 ? -9.07 5.523 -0.464 1 98.56 83 LYS A O 1
ATOM 680 N N . SER A 1 84 ? -9.422 3.758 0.794 1 97.75 84 SER A N 1
ATOM 681 C CA . SER A 1 84 ? -10.164 2.975 -0.191 1 97.75 84 SER A CA 1
ATOM 682 C C . SER A 1 84 ? -11.055 1.941 0.484 1 97.75 84 SER A C 1
ATOM 684 O O . SER A 1 84 ? -10.562 0.974 1.069 1 97.75 84 SER A O 1
ATOM 686 N N . GLY A 1 85 ? -12.398 1.971 0.351 1 85.56 85 GLY A N 1
ATOM 687 C CA . GLY A 1 85 ? -13.367 1.087 0.976 1 85.56 85 GLY A CA 1
ATOM 688 C C . GLY A 1 85 ? -14.43 1.829 1.769 1 85.56 85 GLY A C 1
ATOM 689 O O . GLY A 1 85 ? -14.281 3.02 2.053 1 85.56 85 GLY A O 1
ATOM 690 N N . VAL B 1 1 ? 13.727 -16.125 -7.203 1 91.81 1 VAL B N 1
ATOM 691 C CA . VAL B 1 1 ? 13.078 -17.031 -6.266 1 91.81 1 VAL B CA 1
ATOM 692 C C . VAL B 1 1 ? 11.875 -16.344 -5.625 1 91.81 1 VAL B C 1
ATOM 694 O O . VAL B 1 1 ? 11.969 -15.188 -5.195 1 91.81 1 VAL B O 1
ATOM 697 N N . THR B 1 2 ? 10.781 -17.031 -5.703 1 97.62 2 THR B N 1
ATOM 698 C CA . THR B 1 2 ? 9.562 -16.484 -5.113 1 97.62 2 THR B CA 1
ATOM 699 C C . THR B 1 2 ? 9.383 -16.984 -3.684 1 97.62 2 THR B C 1
ATOM 701 O O . THR B 1 2 ? 9.516 -18.188 -3.414 1 97.62 2 THR B O 1
ATOM 704 N N . VAL B 1 3 ? 9.117 -16.125 -2.814 1 98.06 3 VAL B N 1
ATOM 705 C CA . VAL B 1 3 ? 8.805 -16.453 -1.432 1 98.06 3 VAL B CA 1
ATOM 706 C C . VAL B 1 3 ? 7.516 -15.758 -1.003 1 98.06 3 VAL B C 1
ATOM 708 O O . VAL B 1 3 ? 7.492 -14.531 -0.852 1 98.06 3 VAL B O 1
ATOM 711 N N . ILE B 1 4 ? 6.547 -16.547 -0.747 1 98.25 4 ILE B N 1
ATOM 712 C CA . ILE B 1 4 ? 5.301 -15.984 -0.246 1 98.25 4 ILE B CA 1
ATOM 713 C C . ILE B 1 4 ? 5.387 -15.805 1.269 1 98.25 4 ILE B C 1
ATOM 715 O O . ILE B 1 4 ? 5.504 -16.797 2.006 1 98.25 4 ILE B O 1
ATOM 719 N N . LYS B 1 5 ? 5.359 -14.562 1.671 1 98.38 5 LYS B N 1
ATOM 720 C CA . LYS B 1 5 ? 5.477 -14.273 3.098 1 98.38 5 LYS B CA 1
ATOM 721 C C . LYS B 1 5 ? 4.125 -14.383 3.793 1 98.38 5 LYS B C 1
ATOM 723 O O . LYS B 1 5 ? 4.035 -14.867 4.922 1 98.38 5 LYS B O 1
ATOM 728 N N . ASN B 1 6 ? 3.094 -13.875 3.236 1 98.44 6 ASN B N 1
ATOM 729 C CA . ASN B 1 6 ? 1.73 -13.922 3.752 1 98.44 6 ASN B CA 1
ATOM 730 C C . ASN B 1 6 ? 0.704 -13.906 2.621 1 98.44 6 ASN B C 1
ATOM 732 O O . ASN B 1 6 ? 0.868 -13.188 1.636 1 98.44 6 ASN B O 1
ATOM 736 N N . ALA B 1 7 ? -0.306 -14.789 2.777 1 98.69 7 ALA B N 1
ATOM 737 C CA . ALA B 1 7 ? -1.369 -14.812 1.775 1 98.69 7 ALA B CA 1
ATOM 738 C C . ALA B 1 7 ? -2.709 -15.18 2.406 1 98.69 7 ALA B C 1
ATOM 740 O O . ALA B 1 7 ? -2.779 -16.078 3.25 1 98.69 7 ALA B O 1
ATOM 741 N N . ASP B 1 8 ? -3.715 -14.414 2.191 1 98.81 8 ASP B N 1
ATOM 742 C CA . ASP B 1 8 ? -5.133 -14.75 2.283 1 98.81 8 ASP B CA 1
ATOM 743 C C . ASP B 1 8 ? -5.801 -14.688 0.911 1 98.81 8 ASP B C 1
ATOM 745 O O . ASP B 1 8 ? -6.48 -13.711 0.589 1 98.81 8 ASP B O 1
ATOM 749 N N . MET B 1 9 ? -5.57 -15.719 0.212 1 98.5 9 MET B N 1
ATOM 750 C CA . MET B 1 9 ? -5.879 -15.742 -1.215 1 98.5 9 MET B CA 1
ATOM 751 C C . MET B 1 9 ? -5.895 -17.172 -1.745 1 98.5 9 MET B C 1
ATOM 753 O O . MET B 1 9 ? -5.152 -18.031 -1.261 1 98.5 9 MET B O 1
ATOM 757 N N . SER B 1 10 ? -6.699 -17.469 -2.713 1 98.56 10 SER B N 1
ATOM 758 C CA . SER B 1 10 ? -6.703 -18.812 -3.295 1 98.56 10 SER B CA 1
ATOM 759 C C . SER B 1 10 ? -5.355 -19.141 -3.934 1 98.56 10 SER B C 1
ATOM 761 O O . SER B 1 10 ? -4.625 -18.234 -4.352 1 98.56 10 SER B O 1
ATOM 763 N N . GLU B 1 11 ? -5.051 -20.438 -4.027 1 98.19 11 GLU B N 1
ATOM 764 C CA . GLU B 1 11 ? -3.807 -20.875 -4.652 1 98.19 11 GLU B CA 1
ATOM 765 C C . GLU B 1 11 ? -3.734 -20.422 -6.109 1 98.19 11 GLU B C 1
ATOM 767 O O . GLU B 1 11 ? -2.668 -20.031 -6.59 1 98.19 11 GLU B O 1
ATOM 772 N N . GLU B 1 12 ? -4.785 -20.562 -6.746 1 98.12 12 GLU B N 1
ATOM 773 C CA . GLU B 1 12 ? -4.836 -20.125 -8.141 1 98.12 12 GLU B CA 1
ATOM 774 C C . GLU B 1 12 ? -4.523 -18.641 -8.273 1 98.12 12 GLU B C 1
ATOM 776 O O . GLU B 1 12 ? -3.74 -18.25 -9.133 1 98.12 12 GLU B O 1
ATOM 781 N N . MET B 1 13 ? -5.109 -17.828 -7.492 1 98.62 13 MET B N 1
ATOM 782 C CA . MET B 1 13 ? -4.891 -16.391 -7.535 1 98.62 13 MET B CA 1
ATOM 783 C C . MET B 1 13 ? -3.471 -16.031 -7.105 1 98.62 13 MET B C 1
ATOM 785 O O . MET B 1 13 ? -2.875 -15.086 -7.625 1 98.62 13 MET B O 1
ATOM 789 N N . GLN B 1 14 ? -2.918 -16.781 -6.18 1 98.81 14 GLN B N 1
ATOM 790 C CA . GLN B 1 14 ? -1.525 -16.578 -5.793 1 98.81 14 GLN B CA 1
ATOM 791 C C . GLN B 1 14 ? -0.588 -16.812 -6.977 1 98.81 14 GLN B C 1
ATOM 793 O O . GLN B 1 14 ? 0.318 -16.016 -7.223 1 98.81 14 GLN B O 1
ATOM 798 N N . GLN B 1 15 ? -0.839 -17.891 -7.668 1 98.62 15 GLN B N 1
ATOM 799 C CA . GLN B 1 15 ? -0.012 -18.188 -8.836 1 98.62 15 GLN B CA 1
ATOM 800 C C . GLN B 1 15 ? -0.131 -17.078 -9.891 1 98.62 15 GLN B C 1
ATOM 802 O O . GLN B 1 15 ? 0.865 -16.688 -10.5 1 98.62 15 GLN B O 1
ATOM 807 N N . ASP B 1 16 ? -1.312 -16.656 -10.062 1 98.75 16 ASP B N 1
ATOM 808 C CA . ASP B 1 16 ? -1.531 -15.555 -10.992 1 98.75 16 ASP B CA 1
ATOM 809 C C . ASP B 1 16 ? -0.787 -14.305 -10.547 1 98.75 16 ASP B C 1
ATOM 811 O O . ASP B 1 16 ? -0.261 -13.555 -11.375 1 98.75 16 ASP B O 1
ATOM 815 N N . SER B 1 17 ? -0.771 -13.984 -9.258 1 98.88 17 SER B N 1
ATOM 816 C CA . SER B 1 17 ? -0.064 -12.828 -8.719 1 98.88 17 SER B CA 1
ATOM 817 C C . SER B 1 17 ? 1.432 -12.914 -9.008 1 98.88 17 SER B C 1
ATOM 819 O O . SER B 1 17 ? 2.041 -11.93 -9.43 1 98.88 17 SER B O 1
ATOM 821 N N . VAL B 1 18 ? 1.942 -14.117 -8.812 1 98.81 18 VAL B N 1
ATOM 822 C CA . VAL B 1 18 ? 3.371 -14.32 -9.031 1 98.81 18 VAL B CA 1
ATOM 823 C C . VAL B 1 18 ? 3.689 -14.195 -10.516 1 98.81 18 VAL B C 1
ATOM 825 O O . VAL B 1 18 ? 4.68 -13.562 -10.891 1 98.81 18 VAL B O 1
ATOM 828 N N . GLU B 1 19 ? 2.887 -14.773 -11.281 1 98.69 19 GLU B N 1
ATOM 829 C CA . GLU B 1 19 ? 3.1 -14.703 -12.719 1 98.69 19 GLU B CA 1
ATOM 830 C C . GLU B 1 19 ? 3.01 -13.258 -13.219 1 98.69 19 GLU B C 1
ATOM 832 O O . GLU B 1 19 ? 3.84 -12.82 -14.016 1 98.69 19 GLU B O 1
ATOM 837 N N . CYS B 1 20 ? 2.031 -12.555 -12.82 1 98.69 20 CYS B N 1
ATOM 838 C CA . CYS B 1 20 ? 1.86 -11.156 -13.211 1 98.69 20 CYS B CA 1
AT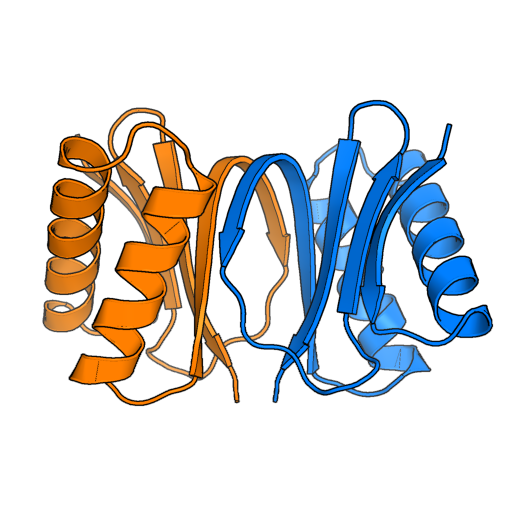OM 839 C C . CYS B 1 20 ? 3.045 -10.312 -12.758 1 98.69 20 CYS B C 1
ATOM 841 O O . CYS B 1 20 ? 3.508 -9.438 -13.492 1 98.69 20 CYS B O 1
ATOM 843 N N . ALA B 1 21 ? 3.51 -10.555 -11.547 1 98.75 21 ALA B N 1
ATOM 844 C CA . ALA B 1 21 ? 4.66 -9.82 -11.016 1 98.75 21 ALA B CA 1
ATOM 845 C C . ALA B 1 21 ? 5.922 -10.125 -11.82 1 98.75 21 ALA B C 1
ATOM 847 O O . ALA B 1 21 ? 6.734 -9.234 -12.078 1 98.75 21 ALA B O 1
ATOM 848 N N . THR B 1 22 ? 6.035 -11.391 -12.188 1 98.69 22 THR B N 1
ATOM 849 C CA . THR B 1 22 ? 7.176 -11.789 -13.008 1 98.69 22 THR B CA 1
ATOM 850 C C . THR B 1 22 ? 7.156 -11.062 -14.352 1 98.69 22 THR B C 1
ATOM 852 O O . THR B 1 22 ? 8.188 -10.562 -14.805 1 98.69 22 THR B O 1
ATOM 855 N N . GLN B 1 23 ? 6.004 -10.969 -14.922 1 98.62 23 GLN B N 1
ATOM 856 C CA . GLN B 1 23 ? 5.848 -10.219 -16.172 1 98.62 23 GLN B CA 1
ATOM 857 C C . GLN B 1 23 ? 6.199 -8.75 -15.977 1 98.62 23 GLN B C 1
ATOM 859 O O . GLN B 1 23 ? 6.875 -8.156 -16.812 1 98.62 23 GLN B O 1
ATOM 864 N N . ALA B 1 24 ? 5.742 -8.156 -14.938 1 98.62 24 ALA B N 1
ATOM 865 C CA . ALA B 1 24 ? 6.008 -6.746 -14.656 1 98.62 24 ALA B CA 1
ATOM 866 C C . ALA B 1 24 ? 7.504 -6.488 -14.508 1 98.62 24 ALA B C 1
ATOM 868 O O . ALA B 1 24 ? 8.016 -5.484 -15.008 1 98.62 24 ALA B O 1
ATOM 869 N N . LEU B 1 25 ? 8.18 -7.387 -13.812 1 97.12 25 LEU B N 1
ATOM 870 C CA . LEU B 1 25 ? 9.617 -7.246 -13.594 1 97.12 25 LEU B CA 1
ATOM 871 C C . LEU B 1 25 ? 10.375 -7.273 -14.922 1 97.12 25 LEU B C 1
ATOM 873 O O . LEU B 1 25 ? 11.391 -6.59 -15.078 1 97.12 25 LEU B O 1
ATOM 877 N N . GLU B 1 26 ? 9.906 -8.078 -15.805 1 97.31 26 GLU B N 1
ATOM 878 C CA . GLU B 1 26 ? 10.555 -8.203 -17.109 1 97.31 26 GLU B CA 1
ATOM 879 C C . GLU B 1 26 ? 10.266 -6.992 -17.984 1 97.31 26 GLU B C 1
ATOM 881 O O . GLU B 1 26 ? 11.094 -6.613 -18.812 1 97.31 26 GLU B O 1
ATOM 886 N N . LYS B 1 27 ? 9.195 -6.355 -17.734 1 98.06 27 LYS B N 1
ATOM 887 C CA . LYS B 1 27 ? 8.719 -5.336 -18.672 1 98.06 27 LYS B CA 1
ATOM 888 C C . LYS B 1 27 ? 9.07 -3.936 -18.172 1 98.06 27 LYS B C 1
ATOM 890 O O . LYS B 1 27 ? 9.273 -3.021 -18.984 1 98.06 27 LYS B O 1
ATOM 895 N N . TYR B 1 28 ? 9.133 -3.748 -16.875 1 97.88 28 TYR B N 1
ATOM 896 C CA . TYR B 1 28 ? 9.289 -2.408 -16.328 1 97.88 28 TYR B CA 1
ATOM 897 C C . TYR B 1 28 ? 10.547 -2.318 -15.469 1 97.88 28 TYR B C 1
ATOM 899 O O . TYR B 1 28 ? 10.875 -3.254 -14.734 1 97.88 28 TYR B O 1
ATOM 907 N N . SER B 1 29 ? 11.141 -1.184 -15.547 1 96.75 29 SER B N 1
ATOM 908 C CA . SER B 1 29 ? 12.367 -0.968 -14.781 1 96.75 29 SER B CA 1
ATOM 909 C C . SER B 1 29 ? 12.07 -0.293 -13.445 1 96.75 29 SER B C 1
ATOM 911 O O . SER B 1 29 ? 12.82 -0.449 -12.484 1 96.75 29 SER B O 1
ATOM 913 N N . ILE B 1 30 ? 10.977 0.441 -13.438 1 97 30 ILE B N 1
ATOM 914 C CA . ILE B 1 30 ? 10.664 1.212 -12.242 1 97 30 ILE B CA 1
ATOM 915 C C . ILE B 1 30 ? 9.562 0.514 -11.453 1 97 30 ILE B C 1
ATOM 917 O O . ILE B 1 30 ? 8.617 -0.029 -12.039 1 97 30 ILE B O 1
ATOM 921 N N . GLU B 1 31 ? 9.688 0.608 -10.156 1 98.25 31 GLU B N 1
ATOM 922 C CA . GLU B 1 31 ? 8.758 -0.068 -9.258 1 98.25 31 GLU B CA 1
ATOM 923 C C . GLU B 1 31 ? 7.328 0.427 -9.477 1 98.25 31 GLU B C 1
ATOM 925 O O . GLU B 1 31 ? 6.383 -0.362 -9.453 1 98.25 31 GLU B O 1
ATOM 930 N N . LYS B 1 32 ? 7.172 1.692 -9.664 1 98.06 32 LYS B N 1
ATOM 931 C CA . LYS B 1 32 ? 5.844 2.252 -9.898 1 98.06 32 LYS B CA 1
ATOM 932 C C . LYS B 1 32 ? 5.199 1.646 -11.141 1 98.06 32 LYS B C 1
ATOM 934 O O . LYS B 1 32 ? 3.994 1.384 -11.156 1 98.06 32 LYS B O 1
ATOM 939 N N . GLY B 1 33 ? 5.93 1.512 -12.125 1 98.62 33 GLY B N 1
ATOM 940 C CA . GLY B 1 33 ? 5.422 0.883 -13.328 1 98.62 33 GLY B CA 1
ATOM 941 C C . GLY B 1 33 ? 5.023 -0.567 -13.125 1 98.62 33 GLY B C 1
ATOM 942 O O . GLY B 1 33 ? 4.012 -1.018 -13.664 1 98.62 33 GLY B O 1
ATOM 943 N N . MET B 1 34 ? 5.836 -1.277 -12.422 1 98.75 34 MET B N 1
ATOM 944 C CA . MET B 1 34 ? 5.516 -2.666 -12.102 1 98.75 34 MET B CA 1
ATOM 945 C C . MET B 1 34 ? 4.207 -2.762 -11.328 1 98.75 34 MET B C 1
ATOM 947 O O . MET B 1 34 ? 3.33 -3.553 -11.68 1 98.75 34 MET B O 1
ATOM 951 N N . ALA B 1 35 ? 4.098 -1.912 -10.336 1 98.94 35 ALA B N 1
ATOM 952 C CA . ALA B 1 35 ? 2.887 -1.887 -9.523 1 98.94 35 ALA B CA 1
ATOM 953 C C . ALA B 1 35 ? 1.659 -1.571 -10.375 1 98.94 35 ALA B C 1
ATOM 955 O O . ALA B 1 35 ? 0.602 -2.182 -10.195 1 98.94 35 ALA B O 1
ATOM 956 N N . ALA B 1 36 ? 1.824 -0.676 -11.266 1 98.88 36 ALA B N 1
ATOM 957 C CA . ALA B 1 36 ? 0.723 -0.294 -12.148 1 98.88 36 ALA B CA 1
ATOM 958 C C . ALA B 1 36 ? 0.268 -1.476 -13 1 98.88 36 ALA B C 1
ATOM 960 O O . ALA B 1 36 ? -0.932 -1.72 -13.141 1 98.88 36 ALA B O 1
ATOM 961 N N . HIS B 1 37 ? 1.193 -2.158 -13.477 1 98.81 37 HIS B N 1
ATOM 962 C CA . HIS B 1 37 ? 0.879 -3.307 -14.312 1 98.81 37 HIS B CA 1
ATOM 963 C C . HIS B 1 37 ? 0.099 -4.363 -13.539 1 98.81 37 HIS B C 1
ATOM 965 O O . HIS B 1 37 ? -0.945 -4.832 -14 1 98.81 37 HIS B O 1
ATOM 971 N N . ILE B 1 38 ? 0.598 -4.695 -12.375 1 98.88 38 ILE B N 1
ATOM 972 C CA . ILE B 1 38 ? -0.01 -5.742 -11.57 1 98.88 38 ILE B CA 1
ATOM 973 C C . ILE B 1 38 ? -1.42 -5.324 -11.156 1 98.88 38 ILE B C 1
ATOM 975 O O . ILE B 1 38 ? -2.371 -6.098 -11.297 1 98.88 38 ILE B O 1
ATOM 979 N N . LYS B 1 39 ? -1.519 -4.133 -10.648 1 98.88 39 LYS B N 1
ATOM 980 C CA . LYS B 1 39 ? -2.803 -3.611 -10.188 1 98.88 39 LYS B CA 1
ATOM 981 C C . LYS B 1 39 ? -3.834 -3.621 -11.312 1 98.88 39 LYS B C 1
ATOM 983 O O . LYS B 1 39 ? -4.969 -4.055 -11.117 1 98.88 39 LYS B O 1
ATOM 988 N N . LYS B 1 40 ? -3.459 -3.18 -12.453 1 98.75 40 LYS B N 1
ATOM 989 C CA . LYS B 1 40 ? -4.379 -3.09 -13.586 1 98.75 40 LYS B CA 1
ATOM 990 C C . LYS B 1 40 ? -4.785 -4.477 -14.07 1 98.75 40 LYS B C 1
ATOM 992 O O . LYS B 1 40 ? -5.949 -4.711 -14.406 1 98.75 40 LYS B O 1
ATOM 997 N N . GLN B 1 41 ? -3.879 -5.398 -14.148 1 98.88 41 GLN B N 1
ATOM 998 C CA . GLN B 1 41 ? -4.199 -6.762 -14.555 1 98.88 41 GLN B CA 1
ATOM 999 C C . GLN B 1 41 ? -5.195 -7.406 -13.602 1 98.88 41 GLN B C 1
ATOM 1001 O O . GLN B 1 41 ? -6.121 -8.102 -14.031 1 98.88 41 GLN B O 1
ATOM 1006 N N . PHE B 1 42 ? -5.039 -7.109 -12.383 1 98.88 42 PHE B N 1
ATOM 1007 C CA . PHE B 1 42 ? -5.926 -7.738 -11.406 1 98.88 42 PHE B CA 1
ATOM 1008 C C . PHE B 1 42 ? -7.285 -7.047 -11.383 1 98.88 42 PHE B C 1
ATOM 1010 O O . PHE B 1 42 ? -8.312 -7.695 -11.164 1 98.88 42 PHE B O 1
ATOM 1017 N N . ASP B 1 43 ? -7.25 -5.797 -11.578 1 98.75 43 ASP B N 1
ATOM 1018 C CA . ASP B 1 43 ? -8.539 -5.129 -11.75 1 98.75 43 ASP B CA 1
ATOM 1019 C C . ASP B 1 43 ? -9.32 -5.738 -12.914 1 98.75 43 ASP B C 1
ATOM 1021 O O . ASP B 1 43 ? -10.531 -5.945 -12.805 1 98.75 43 ASP B O 1
ATOM 1025 N N . LYS B 1 44 ? -8.656 -5.953 -13.945 1 98.69 44 LYS B N 1
ATOM 1026 C CA . LYS B 1 44 ? -9.289 -6.477 -15.148 1 98.69 44 LYS B CA 1
ATOM 1027 C C . LYS B 1 44 ? -9.773 -7.91 -14.945 1 98.69 44 LYS B C 1
ATOM 1029 O O . LYS B 1 44 ? -10.898 -8.242 -15.305 1 98.69 44 LYS B O 1
ATOM 1034 N N . LYS B 1 45 ? -9.031 -8.734 -14.289 1 98.44 45 LYS B N 1
ATOM 1035 C CA . LYS B 1 45 ? -9.305 -10.164 -14.211 1 98.44 45 LYS B CA 1
ATOM 1036 C C . LYS B 1 45 ? -10.203 -10.484 -13.023 1 98.44 45 LYS B C 1
ATOM 1038 O O . LYS B 1 45 ? -11.039 -11.383 -13.102 1 98.44 45 LYS B O 1
ATOM 1043 N N . TYR B 1 46 ? -9.961 -9.766 -11.984 1 98.19 46 TYR B N 1
ATOM 1044 C CA . TYR B 1 46 ? -10.633 -10.141 -10.742 1 98.19 46 TYR B CA 1
ATOM 1045 C C . TYR B 1 46 ? -11.5 -9 -10.219 1 98.19 46 TYR B C 1
ATOM 1047 O O . TYR B 1 46 ? -11.867 -8.977 -9.047 1 98.19 46 TYR B O 1
ATOM 1055 N N . ASN B 1 47 ? -11.836 -8.016 -11.008 1 98.12 47 ASN B N 1
ATOM 1056 C CA . ASN B 1 47 ? -12.688 -6.875 -10.695 1 98.12 47 ASN B CA 1
ATOM 1057 C C . ASN B 1 47 ? -12.008 -5.918 -9.719 1 98.12 47 ASN B C 1
ATOM 1059 O O . ASN B 1 47 ? -11.273 -6.352 -8.828 1 98.12 47 ASN B O 1
ATOM 1063 N N . PRO B 1 48 ? -12.336 -4.715 -9.766 1 97.94 48 PRO B N 1
ATOM 1064 C CA . PRO B 1 48 ? -11.781 -3.73 -8.836 1 97.94 48 PRO B CA 1
ATOM 1065 C C . PRO B 1 48 ? -12.297 -3.916 -7.406 1 97.94 48 PRO B C 1
ATOM 1067 O O . PRO B 1 48 ? -13.32 -4.57 -7.195 1 97.94 48 PRO B O 1
ATOM 1070 N N . THR B 1 49 ? -11.594 -3.416 -6.469 1 98.44 49 THR B N 1
ATOM 1071 C CA . THR B 1 49 ? -10.516 -2.438 -6.59 1 98.44 49 THR B CA 1
ATOM 1072 C C . THR B 1 49 ? -9.242 -2.955 -5.93 1 98.44 49 THR B C 1
ATOM 1074 O O . THR B 1 49 ? -9.219 -3.227 -4.727 1 98.44 49 THR B O 1
ATOM 1077 N N . TRP B 1 50 ? -8.195 -3.217 -6.652 1 98.94 50 TRP B N 1
ATOM 1078 C CA . TRP B 1 50 ? -6.914 -3.717 -6.168 1 98.94 50 TRP B CA 1
ATOM 1079 C C . TRP B 1 50 ? -5.934 -2.572 -5.949 1 98.94 50 TRP B C 1
ATOM 1081 O O . TRP B 1 50 ? -6.082 -1.498 -6.535 1 98.94 50 TRP B O 1
ATOM 1091 N N . HIS B 1 51 ? -4.91 -2.773 -5.078 1 98.94 51 HIS B N 1
ATOM 1092 C CA . HIS B 1 51 ? -3.771 -1.903 -4.801 1 98.94 51 HIS B CA 1
ATOM 1093 C C . HIS B 1 51 ? -2.465 -2.689 -4.793 1 98.94 51 HIS B C 1
ATOM 1095 O O . HIS B 1 51 ? -2.416 -3.816 -4.293 1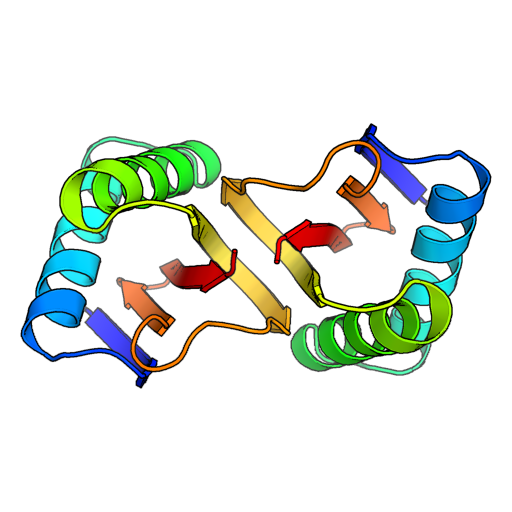 98.94 51 HIS B O 1
ATOM 1101 N N . CYS B 1 52 ? -1.471 -2.139 -5.32 1 98.94 52 CYS B N 1
ATOM 1102 C CA . CYS B 1 52 ? -0.203 -2.859 -5.379 1 98.94 52 CYS B CA 1
ATOM 1103 C C . CYS B 1 52 ? 0.957 -1.957 -4.977 1 98.94 52 CYS B C 1
ATOM 1105 O O . CYS B 1 52 ? 1.021 -0.798 -5.391 1 98.94 52 CYS B O 1
ATOM 1107 N N . ILE B 1 53 ? 1.76 -2.438 -4.145 1 98.94 53 ILE B N 1
ATOM 1108 C CA . ILE B 1 53 ? 3.021 -1.819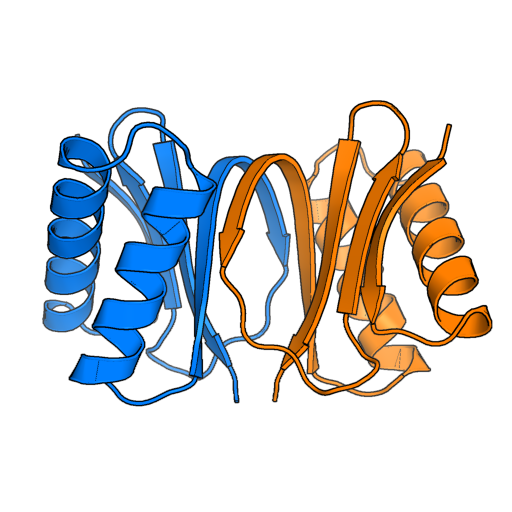 -3.746 1 98.94 53 ILE B CA 1
ATOM 1109 C C . ILE B 1 53 ? 4.184 -2.732 -4.129 1 98.94 53 ILE B C 1
ATOM 1111 O O . ILE B 1 53 ? 4.145 -3.939 -3.877 1 98.94 53 ILE B O 1
ATOM 1115 N N . VAL B 1 54 ? 5.195 -2.201 -4.762 1 98.81 54 VAL B N 1
ATOM 1116 C CA . VAL B 1 54 ? 6.406 -2.922 -5.145 1 98.81 54 VAL B CA 1
ATOM 1117 C C . VAL B 1 54 ? 7.633 -2.188 -4.609 1 98.81 54 VAL B C 1
ATOM 1119 O O . VAL B 1 54 ? 7.773 -0.977 -4.801 1 98.81 54 VAL B O 1
ATOM 1122 N N . GLY B 1 55 ? 8.516 -2.955 -3.891 1 98.25 55 GLY B N 1
ATOM 1123 C CA . GLY B 1 55 ? 9.711 -2.273 -3.42 1 98.25 55 GLY B CA 1
ATOM 1124 C C . GLY B 1 55 ? 10.625 -3.166 -2.6 1 98.25 55 GLY B C 1
ATOM 1125 O O . GLY B 1 55 ? 10.398 -4.375 -2.514 1 98.25 55 GLY B O 1
ATOM 1126 N N . ARG B 1 56 ? 11.75 -2.672 -2.021 1 96.81 56 ARG B N 1
ATOM 1127 C CA . ARG B 1 56 ? 12.766 -3.436 -1.296 1 96.81 56 ARG B CA 1
ATOM 1128 C C . ARG B 1 56 ? 12.766 -3.068 0.185 1 96.81 56 ARG B C 1
ATOM 1130 O O . ARG B 1 56 ? 13.156 -3.879 1.029 1 96.81 56 ARG B O 1
ATOM 1137 N N . ASN B 1 57 ? 12.336 -1.913 0.605 1 96 57 ASN B N 1
ATOM 1138 C CA . ASN B 1 57 ? 12.391 -1.459 1.99 1 96 57 ASN B CA 1
ATOM 1139 C C . ASN B 1 57 ? 11.148 -0.655 2.369 1 96 57 ASN B C 1
ATOM 1141 O O . ASN B 1 57 ? 11.195 0.575 2.426 1 96 57 ASN B O 1
ATOM 1145 N N . PHE B 1 58 ? 10.133 -1.509 2.719 1 98.38 58 PHE B N 1
ATOM 1146 C CA . PHE B 1 58 ? 8.93 -0.826 3.174 1 98.38 58 PHE B CA 1
ATOM 1147 C C . PHE B 1 58 ? 8.148 -1.7 4.145 1 98.38 58 PHE B C 1
ATOM 1149 O O . PHE B 1 58 ? 8.312 -2.92 4.164 1 98.38 58 PHE B O 1
ATOM 1156 N N . GLY B 1 59 ? 7.383 -1.109 4.949 1 98.38 59 GLY B N 1
ATOM 1157 C CA . GLY B 1 59 ? 6.34 -1.712 5.766 1 98.38 59 GLY B CA 1
ATOM 1158 C C . GLY B 1 59 ? 4.953 -1.187 5.445 1 98.38 59 GLY B C 1
ATOM 1159 O O . GLY B 1 59 ? 4.809 -0.076 4.93 1 98.38 59 GLY B O 1
ATOM 1160 N N . SER B 1 60 ? 4 -2.047 5.727 1 98.81 60 SER B N 1
ATOM 1161 C CA . SER B 1 60 ? 2.635 -1.686 5.359 1 98.81 60 SER B CA 1
ATOM 1162 C C . SER B 1 60 ? 1.643 -2.115 6.438 1 98.81 60 SER B C 1
ATOM 1164 O O . SER B 1 60 ? 1.92 -3.029 7.215 1 98.81 60 SER B O 1
ATOM 1166 N N . TYR B 1 61 ? 0.649 -1.425 6.555 1 98.75 61 TYR B N 1
ATOM 1167 C CA . TYR B 1 61 ? -0.527 -1.817 7.324 1 98.75 61 TYR B CA 1
ATOM 1168 C C . TYR B 1 61 ? -1.809 -1.456 6.582 1 98.75 61 TYR B C 1
ATOM 1170 O O . TYR B 1 61 ? -2.129 -0.275 6.426 1 98.75 61 TYR B O 1
ATOM 1178 N N . VAL B 1 62 ? -2.451 -2.545 6.082 1 98.81 62 VAL B N 1
ATOM 1179 C CA . VAL B 1 62 ? -3.604 -2.326 5.215 1 98.81 62 VAL B CA 1
ATOM 1180 C C . VAL B 1 62 ? -4.766 -3.203 5.672 1 98.81 62 VAL B C 1
ATOM 1182 O O . VAL B 1 62 ? -4.566 -4.188 6.387 1 98.81 62 VAL B O 1
ATOM 1185 N N . THR B 1 63 ? -5.984 -2.785 5.348 1 98.69 63 THR B N 1
ATOM 1186 C CA . THR B 1 63 ? -7.18 -3.607 5.477 1 98.69 63 THR B CA 1
ATOM 1187 C C . THR B 1 63 ? -7.602 -4.168 4.121 1 98.69 63 THR B C 1
ATOM 1189 O O . THR B 1 63 ? -7.727 -3.424 3.146 1 98.69 63 THR B O 1
ATOM 1192 N N . HIS B 1 64 ? -7.711 -5.441 4.055 1 98.38 64 HIS B N 1
ATOM 1193 C CA . HIS B 1 64 ? -8.062 -6.055 2.777 1 98.38 64 HIS B CA 1
ATOM 1194 C C . HIS B 1 64 ? -9.344 -6.867 2.889 1 98.38 64 HIS B C 1
ATOM 1196 O O . HIS B 1 64 ? -9.734 -7.273 3.986 1 98.38 64 HIS B O 1
ATOM 1202 N N . GLU B 1 65 ? -10.031 -7.02 1.794 1 97.94 65 GLU B N 1
ATOM 1203 C CA . GLU B 1 65 ? -11.133 -7.973 1.708 1 97.94 65 GLU B CA 1
ATOM 1204 C C . GLU B 1 65 ? -10.641 -9.406 1.89 1 97.94 65 GLU B C 1
ATOM 1206 O O . GLU B 1 65 ? -9.562 -9.766 1.411 1 97.94 65 GLU B O 1
ATOM 1211 N N . THR B 1 66 ? -11.453 -10.195 2.553 1 98.19 66 THR B N 1
ATOM 1212 C CA . THR B 1 66 ? -11.117 -11.594 2.783 1 98.19 66 THR B CA 1
ATOM 1213 C C . THR B 1 66 ? -10.836 -12.305 1.464 1 98.19 66 THR B C 1
ATOM 1215 O O . THR B 1 66 ? -11.539 -12.094 0.475 1 98.19 66 THR B O 1
ATOM 1218 N N . LYS B 1 67 ? -9.719 -13.133 1.426 1 98.31 67 LYS B N 1
ATOM 1219 C CA . LYS B 1 67 ? -9.297 -13.992 0.322 1 98.31 67 LYS B CA 1
ATOM 1220 C C . LYS B 1 67 ? -8.734 -13.164 -0.83 1 98.31 67 LYS B C 1
ATOM 1222 O O . LYS B 1 67 ? -8.625 -13.648 -1.958 1 98.31 67 LYS B O 1
ATOM 1227 N N . HIS B 1 68 ? -8.336 -11.883 -0.558 1 98.69 68 HIS B N 1
ATOM 1228 C CA . HIS B 1 68 ? -7.801 -11.016 -1.604 1 98.69 68 HIS B CA 1
ATOM 1229 C C . HIS B 1 68 ? -6.582 -10.242 -1.108 1 98.69 68 HIS B C 1
ATOM 1231 O O . HIS B 1 68 ? -6.523 -9.023 -1.247 1 98.69 68 HIS B O 1
ATOM 1237 N N . PHE B 1 69 ? -5.664 -11 -0.621 1 98.94 69 PHE B N 1
ATOM 1238 C CA . PHE B 1 69 ? -4.441 -10.406 -0.091 1 98.94 69 PHE B CA 1
ATOM 1239 C C . PHE B 1 69 ? -3.246 -11.32 -0.331 1 98.94 69 PHE B C 1
ATOM 1241 O O . PHE B 1 69 ? -3.307 -12.523 -0.044 1 98.94 69 PHE B O 1
ATOM 1248 N N . ILE B 1 70 ? -2.137 -10.695 -0.799 1 98.94 70 ILE B N 1
ATOM 1249 C CA . ILE B 1 70 ? -0.897 -11.461 -0.862 1 98.94 70 ILE B CA 1
ATOM 1250 C C . ILE B 1 70 ? 0.297 -10.523 -0.713 1 98.94 70 ILE B C 1
ATOM 1252 O O . ILE B 1 70 ? 0.284 -9.398 -1.232 1 98.94 70 ILE B O 1
ATOM 1256 N N . TYR B 1 71 ? 1.271 -10.969 0.053 1 98.88 71 TYR B N 1
ATOM 1257 C CA . TYR B 1 71 ? 2.57 -10.328 0.24 1 98.88 71 TYR B CA 1
ATOM 1258 C C . TYR B 1 71 ? 3.703 -11.312 -0.02 1 98.88 71 TYR B C 1
ATOM 1260 O O . TYR B 1 71 ? 3.812 -12.336 0.662 1 98.88 71 TYR B O 1
ATOM 1268 N N . PHE B 1 72 ? 4.512 -11.016 -1.031 1 98.88 72 PHE B N 1
ATOM 1269 C CA . PHE B 1 72 ? 5.543 -11.984 -1.388 1 98.88 72 PHE B CA 1
ATOM 1270 C C . PHE B 1 72 ? 6.77 -11.281 -1.96 1 98.88 72 PHE B C 1
ATOM 1272 O O . PHE B 1 72 ? 6.723 -10.086 -2.271 1 98.88 72 PHE B O 1
ATOM 1279 N N . TYR B 1 73 ? 7.883 -12.07 -2.037 1 98.5 73 TYR B N 1
ATOM 1280 C CA . TYR B 1 73 ? 9.133 -11.594 -2.629 1 98.5 73 TYR B CA 1
ATOM 1281 C C . TYR B 1 73 ? 9.406 -12.297 -3.955 1 98.5 73 TYR B C 1
ATOM 1283 O O . TYR B 1 73 ? 9.18 -13.5 -4.09 1 98.5 73 TYR B O 1
ATOM 1291 N N . LEU B 1 74 ? 9.781 -11.562 -4.938 1 97.62 74 LEU B N 1
ATOM 1292 C CA . LEU B 1 74 ? 10.469 -12.047 -6.133 1 97.62 74 LEU B CA 1
ATOM 1293 C C . LEU B 1 74 ? 11.938 -11.641 -6.121 1 97.62 74 LEU B C 1
ATOM 1295 O O . LEU B 1 74 ? 12.273 -10.508 -6.473 1 97.62 74 LEU B O 1
ATOM 1299 N N . GLY B 1 75 ? 12.758 -12.602 -5.789 1 96.25 75 GLY B N 1
ATOM 1300 C CA . GLY B 1 75 ? 14.102 -12.18 -5.406 1 96.25 75 GLY B CA 1
ATOM 1301 C C . GLY B 1 75 ? 14.117 -11.266 -4.199 1 96.25 75 GLY B C 1
ATOM 1302 O O . GLY B 1 75 ? 13.578 -11.602 -3.146 1 96.25 75 GLY B O 1
ATOM 1303 N N . GLN B 1 76 ? 14.719 -10.039 -4.438 1 96.31 76 GLN B N 1
ATOM 1304 C CA . GLN B 1 76 ? 14.797 -9.086 -3.336 1 96.31 76 GLN B CA 1
ATOM 1305 C C . GLN B 1 76 ? 13.641 -8.086 -3.391 1 96.31 76 GLN B C 1
ATOM 1307 O O . GLN B 1 76 ? 13.508 -7.242 -2.506 1 96.31 76 GLN B O 1
ATOM 1312 N N . LEU B 1 77 ? 12.844 -8.242 -4.379 1 97.5 77 LEU B N 1
ATOM 1313 C CA . LEU B 1 77 ? 11.734 -7.309 -4.566 1 97.5 77 LEU B CA 1
ATOM 1314 C C . LEU B 1 77 ? 10.484 -7.797 -3.836 1 97.5 77 LEU B C 1
ATOM 1316 O O . LEU B 1 77 ? 10.055 -8.938 -4.031 1 97.5 77 LEU B O 1
ATOM 1320 N N . ALA B 1 78 ? 9.984 -6.934 -2.982 1 98.56 78 ALA B N 1
ATOM 1321 C CA . ALA B 1 78 ? 8.75 -7.25 -2.266 1 98.56 78 ALA B CA 1
ATOM 1322 C C . ALA B 1 78 ? 7.531 -6.727 -3.018 1 98.56 78 ALA B C 1
ATOM 1324 O O . ALA B 1 78 ? 7.555 -5.621 -3.562 1 98.56 78 ALA B O 1
ATOM 1325 N N . ILE B 1 79 ? 6.414 -7.504 -3.035 1 98.88 79 ILE B N 1
ATOM 1326 C CA . ILE B 1 79 ? 5.16 -7.137 -3.678 1 98.88 79 ILE B CA 1
ATOM 1327 C C . ILE B 1 79 ? 4.004 -7.301 -2.689 1 98.88 79 ILE B C 1
ATOM 1329 O O . ILE B 1 79 ? 3.816 -8.375 -2.119 1 98.88 79 ILE B O 1
ATOM 1333 N N . LEU B 1 80 ? 3.285 -6.23 -2.492 1 98.94 80 LEU B N 1
ATOM 1334 C CA . LEU B 1 80 ? 2.029 -6.234 -1.749 1 98.94 80 LEU B CA 1
ATOM 1335 C C . LEU B 1 80 ? 0.846 -5.996 -2.68 1 98.94 80 LEU B C 1
ATOM 1337 O O . LEU B 1 80 ? 0.791 -4.977 -3.371 1 98.94 80 LEU B O 1
ATOM 1341 N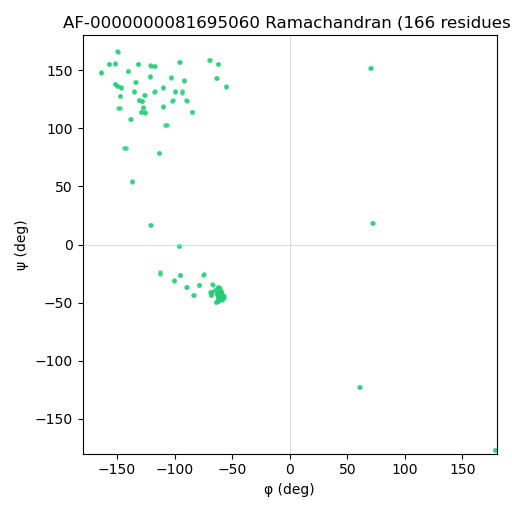 N . LEU B 1 81 ? -0.031 -6.934 -2.738 1 98.94 81 LEU B N 1
ATOM 1342 C CA . LEU B 1 81 ? -1.225 -6.887 -3.578 1 98.94 81 LEU B CA 1
ATOM 1343 C C . LEU B 1 81 ? -2.469 -7.254 -2.775 1 98.94 81 LEU B C 1
ATOM 1345 O O . LEU B 1 81 ? -2.506 -8.297 -2.123 1 98.94 81 LEU B O 1
ATOM 1349 N N . PHE B 1 82 ? -3.447 -6.258 -2.84 1 98.94 82 PHE B N 1
ATOM 1350 C CA . PHE B 1 82 ? -4.645 -6.555 -2.061 1 98.94 82 PHE B CA 1
ATOM 1351 C C . PHE B 1 82 ? -5.84 -5.777 -2.59 1 98.94 82 PHE B C 1
ATOM 1353 O O . PHE B 1 82 ? -5.676 -4.773 -3.291 1 98.94 82 PHE B O 1
ATOM 1360 N N . LYS B 1 83 ? -7 -6.375 -2.285 1 98.62 83 LYS B N 1
ATOM 1361 C CA . LYS B 1 83 ? -8.258 -5.707 -2.621 1 98.62 83 LYS B CA 1
ATOM 1362 C C . LYS B 1 83 ? -8.844 -5 -1.404 1 98.62 83 LYS B C 1
ATOM 1364 O O . LYS B 1 83 ? -8.836 -5.547 -0.3 1 98.62 83 LYS B O 1
ATOM 1369 N N . SER B 1 84 ? -9.234 -3.799 -1.572 1 97.81 84 SER B N 1
ATOM 1370 C CA . SER B 1 84 ? -10.039 -3.041 -0.623 1 97.81 84 SER B CA 1
ATOM 1371 C C . SER B 1 84 ? -10.93 -2.033 -1.338 1 97.81 84 SER B C 1
ATOM 1373 O O . SER B 1 84 ? -10.445 -1.052 -1.901 1 97.81 84 SER B O 1
ATOM 1375 N N . GLY B 1 85 ? -12.258 -2.115 -1.261 1 85.94 85 GLY B N 1
ATOM 1376 C CA . GLY B 1 85 ? -13.227 -1.26 -1.931 1 85.94 85 GLY B CA 1
ATOM 1377 C C . GLY B 1 85 ? -14.203 -2.031 -2.795 1 85.94 85 GLY B C 1
ATOM 1378 O O . GLY B 1 85 ? -14 -3.213 -3.078 1 85.94 85 GLY B O 1
#

Nearest PDB structures (foldseek):
  7y8w-assembly1_B  TM=1.007E+00  e=1.292E-16  Caenorhabditis elegans
  2pg1-assembly3_C  TM=9.932E-01  e=1.584E-16  Drosophila melanogaster
  8glv-assembly1_AQ  TM=9.974E-01  e=5.376E-16  Chlamydomonas reinhardtii
  7cnu-assembly2_B  TM=9.970E-01  e=2.395E-15  Homo sapiens
  3rjs-assembly1_A-2  TM=9.855E-01  e=5.409E-15  Toxoplasma gondii

Secondary structure (DSSP, 8-state):
-EEEEEEEE-HHHHHHHHHHHHHHHHH-SSHHHHHHHHHHHHHHHH-S-EEEEEEEEEEEE----TTEEEEEEETTEEEEEEE--/-EEEEEEEE-HHHHHHHHHHHHHHHHH-SSHHHHHHHHHHHHHHHH-S-EEEEEEEEEEEE----TTEEEEEEETTEEEEEEE--